Protein AF-A0A4S8MBG5-F1 (afdb_monomer_lite)

pLDDT: mean 78.53, std 9.53, range [48.97, 91.31]

Radius of gyration: 19.9 Å; chains: 1; bounding box: 60×11×48 Å

Organism: Dendrothele bispora (strain CBS 962.96) (NCBI:txid1314807)

Foldseek 3Di:
DPPCPVVVVVVVVLVVVLVPDDDCVSQPDPDACPVPVDGPVVVVVVVVVCPPPDDDD

Structure (mmCIF, N/CA/C/O backbone):
data_AF-A0A4S8MBG5-F1
#
_entry.id   AF-A0A4S8MBG5-F1
#
loop_
_atom_site.group_PDB
_atom_site.id
_atom_site.type_symbol
_atom_site.label_atom_id
_atom_site.label_alt_id
_atom_site.label_comp_id
_atom_site.label_asym_id
_atom_site.label_entity_id
_atom_site.label_seq_id
_atom_site.pdbx_PDB_ins_code
_atom_site.Cartn_x
_atom_site.Cartn_y
_atom_site.Cartn_z
_atom_site.occupancy
_atom_site.B_iso_or_equiv
_atom_site.auth_seq_id
_atom_site.auth_comp_id
_atom_site.auth_asym_id
_atom_site.auth_atom_id
_atom_site.pdbx_PDB_model_num
ATOM 1 N N . ARG A 1 1 ? 31.036 -1.475 -25.993 1.00 55.97 1 ARG A N 1
ATOM 2 C CA . ARG A 1 1 ? 30.996 -0.547 -24.833 1.00 55.97 1 ARG A CA 1
ATOM 3 C C . ARG A 1 1 ? 29.595 -0.597 -24.246 1.00 55.97 1 ARG A C 1
ATOM 5 O O . ARG A 1 1 ? 28.648 -0.319 -24.968 1.00 55.97 1 ARG A O 1
ATOM 12 N N . PHE A 1 2 ? 29.459 -1.029 -22.993 1.00 68.44 2 PHE A N 1
ATOM 13 C CA . PHE A 1 2 ? 28.165 -1.272 -22.349 1.00 68.44 2 PHE A CA 1
ATOM 14 C C . PHE A 1 2 ? 27.594 0.065 -21.870 1.00 68.44 2 PHE A C 1
ATOM 16 O O . PHE A 1 2 ? 27.706 0.456 -20.712 1.00 68.44 2 PHE A O 1
ATOM 23 N N . ILE A 1 3 ? 27.065 0.816 -22.833 1.00 77.25 3 ILE A N 1
ATOM 24 C CA . ILE A 1 3 ? 26.602 2.199 -22.674 1.00 77.25 3 ILE A CA 1
ATOM 25 C C . ILE A 1 3 ? 25.507 2.362 -21.604 1.00 77.25 3 ILE A C 1
ATOM 27 O O . ILE A 1 3 ? 25.274 3.482 -21.165 1.00 77.25 3 ILE A O 1
ATOM 31 N N . TYR A 1 4 ? 24.920 1.260 -21.114 1.00 80.56 4 TYR A N 1
ATOM 32 C CA . TYR A 1 4 ? 23.894 1.256 -20.064 1.00 80.56 4 TYR A CA 1
ATOM 33 C C . TYR A 1 4 ? 24.292 0.563 -18.759 1.00 80.56 4 TYR A C 1
ATOM 35 O O . TYR A 1 4 ? 23.458 0.383 -17.876 1.00 80.56 4 TYR A O 1
ATOM 43 N N . MET A 1 5 ? 25.556 0.172 -18.605 1.00 83.69 5 MET A N 1
ATOM 44 C CA . MET A 1 5 ? 25.996 -0.561 -17.412 1.00 83.69 5 MET A CA 1
ATOM 45 C C . MET A 1 5 ? 25.816 0.264 -16.142 1.00 83.69 5 MET A C 1
ATOM 47 O O . MET A 1 5 ? 25.407 -0.256 -15.107 1.00 83.69 5 MET A O 1
ATOM 51 N N . MET A 1 6 ? 26.043 1.571 -16.276 1.00 81.06 6 MET A N 1
ATOM 52 C CA . MET A 1 6 ? 25.758 2.536 -15.228 1.00 81.06 6 MET A CA 1
ATOM 53 C C . MET A 1 6 ? 24.279 2.464 -14.800 1.00 81.06 6 MET A C 1
ATOM 55 O O . MET A 1 6 ? 24.004 2.341 -13.615 1.00 81.06 6 MET A O 1
ATOM 59 N N . PHE A 1 7 ? 23.323 2.446 -15.738 1.00 85.62 7 PHE A N 1
ATOM 60 C CA . PHE A 1 7 ? 21.884 2.410 -15.430 1.00 85.6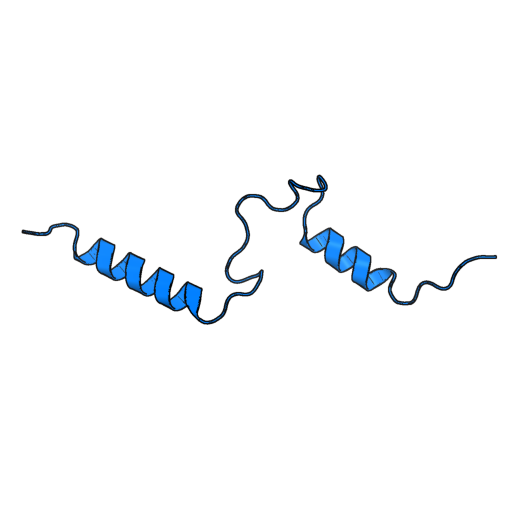2 7 PHE A CA 1
ATOM 61 C C . PHE A 1 7 ? 21.427 1.100 -14.776 1.00 85.62 7 PHE A C 1
ATOM 63 O O . PHE A 1 7 ? 20.599 1.116 -13.869 1.00 85.62 7 PHE A O 1
ATOM 70 N N . LEU A 1 8 ? 21.992 -0.031 -15.193 1.00 84.31 8 LEU A N 1
ATOM 71 C CA . LEU A 1 8 ? 21.650 -1.338 -14.628 1.00 84.31 8 LEU A CA 1
ATOM 72 C C . LEU A 1 8 ? 22.199 -1.526 -13.212 1.00 84.31 8 LEU A C 1
ATOM 74 O O . LEU A 1 8 ? 21.502 -2.058 -12.349 1.00 84.31 8 LEU A O 1
ATOM 78 N N . ALA A 1 9 ? 23.424 -1.062 -12.950 1.00 89.75 9 ALA A N 1
ATOM 79 C CA . ALA A 1 9 ? 23.995 -1.090 -11.605 1.00 89.75 9 ALA A CA 1
ATOM 80 C C . ALA A 1 9 ? 23.158 -0.243 -10.637 1.00 89.75 9 ALA A C 1
ATOM 82 O O . ALA A 1 9 ? 22.910 -0.635 -9.497 1.00 89.75 9 ALA A O 1
ATOM 83 N N . ILE A 1 10 ? 22.670 0.892 -11.131 1.00 85.94 10 ILE A N 1
ATOM 84 C CA . ILE A 1 10 ? 21.798 1.786 -10.379 1.00 85.94 10 ILE A CA 1
ATOM 85 C C . ILE A 1 10 ? 20.450 1.104 -10.047 1.00 85.94 10 ILE A C 1
ATOM 87 O O . ILE A 1 10 ? 20.082 1.066 -8.873 1.00 85.94 10 ILE A O 1
ATOM 91 N N . ASP A 1 11 ? 19.743 0.490 -11.007 1.00 89.31 11 ASP A N 1
ATOM 92 C CA . ASP A 1 11 ? 18.479 -0.248 -10.756 1.00 89.31 11 ASP A CA 1
ATOM 93 C C . ASP A 1 11 ? 18.663 -1.429 -9.779 1.00 89.31 11 ASP A C 1
ATOM 95 O O . ASP A 1 11 ? 17.851 -1.655 -8.876 1.00 89.31 11 ASP A O 1
ATOM 99 N N . ALA A 1 12 ? 19.783 -2.148 -9.888 1.00 87.12 12 ALA A N 1
ATOM 100 C CA . ALA A 1 12 ? 20.101 -3.268 -9.006 1.00 87.12 12 ALA A CA 1
ATOM 101 C C . ALA A 1 12 ? 20.280 -2.833 -7.541 1.00 87.12 12 ALA A C 1
ATOM 103 O O . ALA A 1 12 ? 19.727 -3.458 -6.629 1.00 87.12 12 ALA A O 1
ATOM 104 N N . CYS A 1 13 ? 20.995 -1.730 -7.307 1.00 87.81 13 CYS A N 1
ATOM 105 C CA . CYS A 1 13 ? 21.158 -1.153 -5.974 1.00 87.81 13 CYS A CA 1
ATOM 106 C C . CYS A 1 13 ? 19.808 -0.739 -5.360 1.00 87.81 13 CYS A C 1
ATOM 108 O O . CYS A 1 13 ? 19.561 -1.001 -4.178 1.00 87.81 13 CYS A O 1
ATOM 110 N N . PHE A 1 14 ? 18.895 -0.169 -6.155 1.00 79.69 14 PHE A N 1
ATOM 111 C CA . PHE A 1 14 ? 17.562 0.220 -5.684 1.00 79.69 14 PHE A CA 1
ATOM 112 C C . PHE A 1 14 ? 16.694 -0.971 -5.290 1.00 79.69 14 PHE A C 1
ATOM 114 O O . PHE A 1 14 ? 16.035 -0.938 -4.248 1.00 79.69 14 PHE A O 1
ATOM 121 N N . ARG A 1 15 ? 16.722 -2.048 -6.074 1.00 78.44 15 ARG A N 1
ATOM 122 C CA . ARG A 1 15 ? 15.981 -3.278 -5.768 1.00 78.44 15 ARG A CA 1
ATOM 123 C C . ARG A 1 15 ? 16.525 -3.979 -4.530 1.00 78.44 15 ARG A C 1
ATOM 125 O O . ARG A 1 15 ? 15.742 -4.438 -3.705 1.00 78.44 15 ARG A O 1
ATOM 132 N N . LEU A 1 16 ? 17.845 -4.000 -4.337 1.00 83.56 16 LEU A N 1
ATOM 133 C CA . LEU A 1 16 ? 18.467 -4.537 -3.122 1.00 83.56 16 LEU A CA 1
ATOM 134 C C . LEU A 1 16 ? 18.064 -3.739 -1.886 1.00 83.56 16 LEU A C 1
ATOM 136 O O . LEU A 1 16 ? 17.719 -4.315 -0.851 1.00 83.56 16 LEU A O 1
ATOM 140 N N . LYS A 1 17 ? 18.022 -2.411 -1.999 1.00 72.75 17 LYS A N 1
ATOM 141 C CA . LYS A 1 17 ? 17.607 -1.580 -0.876 1.00 72.75 17 LYS A CA 1
ATOM 142 C C . LYS A 1 17 ? 16.114 -1.699 -0.595 1.00 72.75 17 LYS A C 1
ATOM 144 O O . LYS A 1 17 ? 15.774 -1.902 0.566 1.00 72.75 17 LYS A O 1
ATOM 149 N N . ARG A 1 18 ? 15.248 -1.730 -1.619 1.00 73.44 18 ARG A N 1
ATOM 150 C CA . ARG A 1 18 ? 13.804 -2.046 -1.532 1.00 73.44 18 ARG A CA 1
ATOM 151 C C . ARG A 1 18 ? 13.515 -3.517 -1.225 1.00 73.44 18 ARG A C 1
ATOM 153 O O . ARG A 1 18 ? 12.368 -3.904 -1.100 1.00 73.44 18 ARG A O 1
ATOM 160 N N . LYS A 1 19 ? 14.530 -4.344 -0.984 1.00 68.00 19 LYS A N 1
ATOM 161 C CA . LYS A 1 19 ? 14.378 -5.710 -0.461 1.00 68.00 19 LYS A CA 1
ATOM 162 C C . LYS A 1 19 ? 14.540 -5.783 1.062 1.00 68.00 19 LYS A C 1
ATOM 164 O O . LYS A 1 19 ? 13.971 -6.658 1.689 1.00 68.00 19 LYS A O 1
ATOM 169 N N . GLN A 1 20 ? 15.233 -4.825 1.681 1.00 75.94 20 GLN A N 1
ATOM 170 C CA . GLN A 1 20 ? 15.704 -4.971 3.071 1.00 75.94 20 GLN A CA 1
ATOM 171 C C . GLN A 1 20 ? 14.771 -4.481 4.219 1.00 75.94 20 GLN A C 1
ATOM 173 O O . GLN A 1 20 ? 15.140 -4.579 5.377 1.00 75.94 20 GLN A O 1
ATOM 178 N N . ILE A 1 21 ? 13.618 -3.875 3.945 1.00 66.38 21 ILE A N 1
ATOM 179 C CA . ILE A 1 21 ? 12.864 -2.964 4.852 1.00 66.38 21 ILE A CA 1
ATOM 180 C C . ILE A 1 21 ? 11.327 -3.008 4.543 1.00 66.38 21 ILE A C 1
ATOM 182 O O . ILE A 1 21 ? 10.634 -2.052 4.845 1.00 66.38 21 ILE A O 1
ATOM 186 N N . SER A 1 22 ? 10.741 -3.990 3.826 1.00 73.00 22 SER A N 1
ATOM 187 C CA . SER A 1 22 ? 9.475 -3.692 3.090 1.00 73.00 22 SER A CA 1
ATOM 188 C C . SER A 1 22 ? 8.289 -3.561 4.001 1.00 73.00 22 SER A C 1
ATOM 190 O O . SER A 1 22 ? 7.840 -4.534 4.584 1.00 73.00 22 SER A O 1
ATOM 192 N N . SER A 1 23 ? 7.797 -2.335 4.062 1.00 77.44 23 SER A N 1
ATOM 193 C CA . SER A 1 23 ? 6.574 -1.906 4.697 1.00 77.44 23 SER A CA 1
ATOM 194 C C . SER A 1 23 ? 5.690 -1.263 3.639 1.00 77.44 23 SER A C 1
ATOM 196 O O . SER A 1 23 ? 6.135 -0.989 2.522 1.00 77.44 23 SER A O 1
ATOM 198 N N . TRP A 1 24 ? 4.448 -0.972 4.004 1.00 73.19 24 TRP A N 1
ATOM 199 C CA . TRP A 1 24 ? 3.479 -0.427 3.064 1.00 73.19 24 TRP A CA 1
ATOM 200 C C . TRP A 1 24 ? 3.905 0.936 2.487 1.00 73.19 24 TRP A C 1
ATOM 202 O O . TRP A 1 24 ? 3.809 1.190 1.292 1.00 73.19 24 TRP A O 1
ATOM 212 N N . ASN A 1 25 ? 4.526 1.761 3.336 1.00 66.44 25 ASN A N 1
ATOM 213 C CA . ASN A 1 25 ? 5.185 3.003 2.928 1.00 66.44 25 ASN A CA 1
ATOM 214 C C . ASN A 1 25 ? 6.367 2.784 1.971 1.00 66.44 25 ASN A C 1
ATOM 216 O O . ASN A 1 25 ? 6.753 3.704 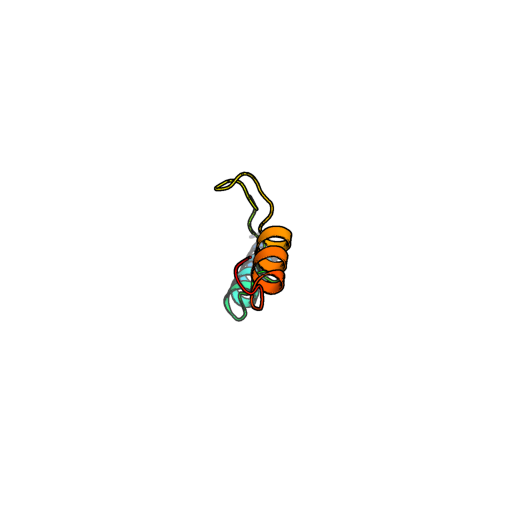1.256 1.00 66.44 25 ASN A O 1
ATOM 220 N N . ARG A 1 26 ? 7.008 1.613 2.009 1.00 70.94 26 ARG A N 1
ATOM 221 C CA . ARG A 1 26 ? 8.255 1.354 1.287 1.00 70.94 26 ARG A CA 1
ATOM 222 C C . ARG A 1 26 ? 8.063 0.645 -0.046 1.00 70.94 26 ARG A C 1
ATOM 224 O O . ARG A 1 26 ? 8.916 0.775 -0.923 1.00 70.94 26 ARG A O 1
ATOM 231 N N . ASP A 1 27 ? 6.988 -0.114 -0.184 1.00 71.75 27 ASP A N 1
ATOM 232 C CA . ASP A 1 27 ? 6.585 -0.665 -1.473 1.00 71.75 27 ASP A CA 1
ATOM 233 C C . ASP A 1 27 ? 5.058 -0.576 -1.612 1.00 71.75 27 ASP A C 1
ATOM 235 O O . ASP A 1 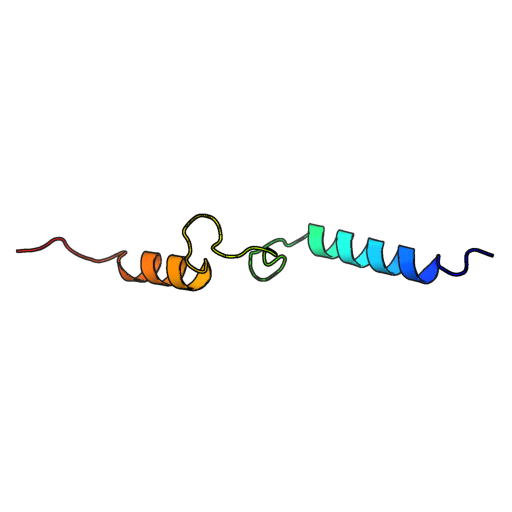27 ? 4.359 -1.571 -1.400 1.00 71.75 27 ASP A O 1
ATOM 239 N N . PRO A 1 28 ? 4.532 0.637 -1.885 1.00 73.38 28 PRO A N 1
ATOM 240 C CA . PRO A 1 28 ? 3.113 0.850 -2.130 1.00 73.38 28 PRO A CA 1
ATOM 241 C C . PRO A 1 28 ? 2.687 0.112 -3.398 1.00 73.38 28 PRO A C 1
ATOM 243 O O . PRO A 1 28 ? 3.412 0.079 -4.395 1.00 73.38 28 PRO A O 1
ATOM 246 N N . SER A 1 29 ? 1.516 -0.514 -3.364 1.00 72.31 29 SER A N 1
ATOM 247 C CA . SER A 1 29 ? 1.108 -1.409 -4.432 1.00 72.31 29 SER A CA 1
ATOM 248 C C . SER A 1 29 ? 0.592 -0.546 -5.545 1.00 72.31 29 SER A C 1
ATOM 250 O O . SER A 1 29 ? -0.071 0.468 -5.328 1.00 72.31 29 SER A O 1
ATOM 252 N N . LEU A 1 30 ? 0.864 -1.013 -6.750 1.00 78.94 30 LEU A N 1
ATOM 253 C CA . LEU A 1 30 ? 0.395 -0.366 -7.954 1.00 78.94 30 LEU A CA 1
ATOM 254 C C . LEU A 1 30 ? -1.142 -0.345 -8.049 1.00 78.94 30 LEU A C 1
ATOM 256 O O . LEU A 1 30 ? -1.691 0.464 -8.786 1.00 78.94 30 LEU A O 1
ATOM 260 N N . GLN A 1 31 ? -1.829 -1.233 -7.327 1.00 78.00 31 GLN A N 1
ATOM 261 C CA . GLN A 1 31 ? -3.280 -1.399 -7.371 1.00 78.00 31 GLN A CA 1
ATOM 262 C C . GLN A 1 31 ? -3.840 -1.422 -5.953 1.00 78.00 31 GLN A C 1
ATOM 264 O O . GLN A 1 31 ? -4.325 -2.446 -5.468 1.00 78.00 31 GLN A O 1
ATOM 269 N N . ASP A 1 32 ? -3.732 -0.283 -5.272 1.00 76.50 32 ASP A N 1
ATOM 270 C CA . ASP A 1 32 ? -4.335 -0.152 -3.957 1.00 76.50 32 ASP A CA 1
ATOM 271 C C . ASP A 1 32 ? -5.869 -0.225 -4.056 1.00 76.50 32 ASP A C 1
ATOM 273 O O . ASP A 1 32 ? -6.488 0.413 -4.906 1.00 76.50 32 ASP A O 1
ATOM 277 N N . GLY A 1 33 ? -6.483 -1.053 -3.215 1.00 72.44 33 GLY A N 1
ATOM 278 C CA . GLY A 1 33 ? -7.937 -1.131 -3.088 1.00 72.44 33 GLY A CA 1
ATOM 279 C C . GLY A 1 33 ? -8.719 -1.830 -4.202 1.00 72.44 33 GLY A C 1
ATOM 280 O O . GLY A 1 33 ? -9.940 -1.901 -4.111 1.00 72.44 33 GLY A O 1
ATOM 281 N N . TRP A 1 34 ? -8.080 -2.420 -5.216 1.00 76.44 34 TRP A N 1
ATOM 282 C CA . TRP A 1 34 ? -8.799 -3.100 -6.311 1.00 76.44 34 TRP A CA 1
ATOM 283 C C . TRP A 1 34 ? -9.623 -4.324 -5.875 1.00 76.44 34 TRP A C 1
ATOM 285 O O . TRP A 1 34 ? -10.606 -4.657 -6.527 1.00 76.44 34 TRP A O 1
ATOM 295 N N . ALA A 1 35 ? -9.252 -4.990 -4.778 1.00 72.56 35 ALA A N 1
ATOM 296 C CA . ALA A 1 35 ? -9.946 -6.193 -4.308 1.00 72.56 35 ALA A CA 1
ATOM 297 C C . ALA A 1 35 ? -11.287 -5.898 -3.611 1.00 72.56 35 ALA A C 1
ATOM 299 O O . ALA A 1 35 ? -12.228 -6.677 -3.732 1.00 72.56 35 ALA A O 1
ATOM 300 N N . TYR A 1 36 ? -11.365 -4.781 -2.8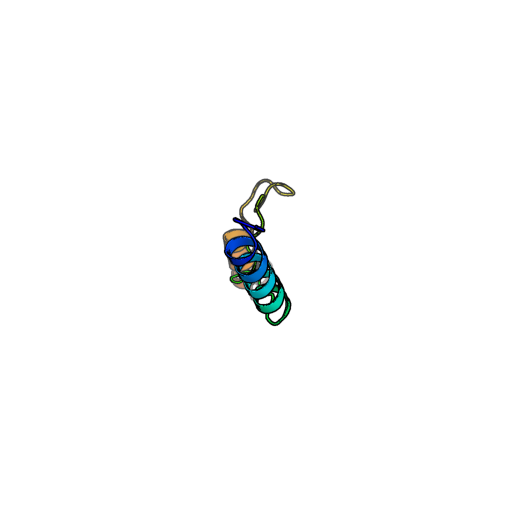85 1.00 72.94 36 TYR A N 1
ATOM 301 C CA . TYR A 1 36 ? -12.534 -4.399 -2.081 1.00 72.94 36 TYR A CA 1
ATOM 302 C C . TYR A 1 36 ? -13.148 -3.071 -2.532 1.00 72.94 36 TYR A C 1
ATOM 304 O O . TYR A 1 36 ? -14.045 -2.551 -1.878 1.00 72.94 36 TYR A O 1
ATOM 312 N N . PHE A 1 37 ? -12.662 -2.530 -3.653 1.00 79.75 37 PHE A N 1
ATOM 313 C CA . PHE A 1 37 ? -13.023 -1.226 -4.212 1.00 79.75 37 PHE A CA 1
ATOM 314 C C . PHE A 1 37 ? -12.842 -0.048 -3.239 1.00 79.75 37 PHE A C 1
ATOM 316 O O . PHE A 1 37 ? -13.475 0.992 -3.400 1.00 79.75 37 PHE A O 1
ATOM 323 N N . VAL A 1 38 ? -11.967 -0.197 -2.240 1.00 82.69 38 VAL A N 1
ATOM 324 C CA . VAL A 1 38 ? -11.663 0.824 -1.229 1.00 82.69 38 VAL A CA 1
ATOM 325 C C . VAL A 1 38 ? -10.161 0.841 -0.970 1.00 82.69 38 VAL A C 1
ATOM 327 O O . VAL A 1 38 ? -9.549 -0.216 -0.827 1.00 82.69 38 VAL A O 1
ATOM 330 N N . GLU A 1 39 ? -9.573 2.037 -0.906 1.00 86.12 39 GLU A N 1
ATOM 331 C CA . GLU A 1 39 ? -8.150 2.252 -0.616 1.00 86.12 39 GLU A CA 1
ATOM 332 C C . GLU A 1 39 ? -7.740 1.617 0.726 1.00 86.12 39 GLU A C 1
ATOM 334 O O . GLU A 1 39 ? -8.487 1.647 1.709 1.00 86.12 39 GLU A O 1
ATOM 339 N N . ASN A 1 40 ? -6.536 1.045 0.794 1.00 85.12 40 ASN A N 1
ATOM 340 C CA . ASN A 1 40 ? -6.124 0.236 1.941 1.00 85.12 40 ASN A CA 1
ATOM 341 C C . ASN A 1 40 ? -5.938 1.064 3.215 1.00 85.12 40 ASN A C 1
ATOM 343 O O . ASN A 1 40 ? -6.300 0.615 4.299 1.00 85.12 40 ASN A O 1
ATOM 347 N N . LYS A 1 41 ? -5.415 2.286 3.098 1.00 85.56 41 LYS A N 1
ATOM 348 C CA . LYS A 1 41 ? -5.133 3.133 4.260 1.00 85.56 41 LYS A CA 1
ATOM 349 C C . LYS A 1 41 ? -6.407 3.583 5.002 1.00 85.56 41 LYS A C 1
ATOM 351 O O . LYS A 1 41 ? -6.494 3.300 6.193 1.00 85.56 41 LYS A O 1
ATOM 356 N N . PRO A 1 42 ? -7.437 4.133 4.329 1.00 87.88 42 PRO A N 1
ATOM 357 C CA . PRO A 1 42 ? -8.729 4.411 4.961 1.00 87.88 42 PRO A CA 1
ATOM 358 C C . PRO A 1 42 ? -9.396 3.172 5.566 1.00 87.88 42 PRO A C 1
ATOM 360 O O . PRO A 1 42 ? -10.032 3.262 6.610 1.00 87.88 42 PRO A O 1
ATOM 363 N N . PHE A 1 43 ? -9.246 2.008 4.928 1.0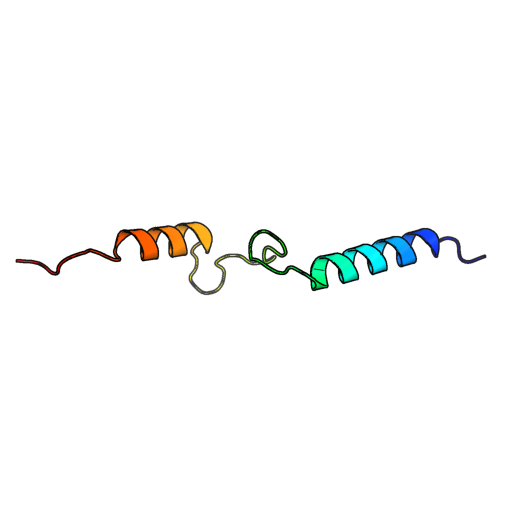0 85.38 43 PHE A N 1
ATOM 364 C CA . PHE A 1 43 ? -9.790 0.750 5.433 1.00 85.38 43 PHE A CA 1
ATOM 365 C C . PHE A 1 43 ? -9.114 0.304 6.740 1.00 85.38 43 PHE A C 1
ATOM 367 O O . PHE A 1 43 ? -9.798 -0.118 7.670 1.00 85.38 43 PHE A O 1
ATOM 374 N N . LEU A 1 44 ? -7.788 0.442 6.845 1.00 87.75 44 LEU A N 1
ATOM 375 C CA . LEU A 1 44 ? -7.050 0.153 8.079 1.00 87.75 44 LEU A CA 1
ATOM 376 C C . LEU A 1 44 ? -7.360 1.158 9.194 1.00 87.75 44 LEU A C 1
ATOM 378 O O . LEU A 1 44 ? -7.535 0.750 10.340 1.00 87.75 44 LEU A O 1
ATOM 382 N N . ASP A 1 45 ? -7.473 2.443 8.861 1.00 91.19 45 ASP A N 1
ATOM 383 C CA . ASP A 1 45 ? -7.840 3.487 9.824 1.00 91.19 45 ASP A CA 1
ATOM 384 C C . ASP A 1 45 ? -9.267 3.270 10.355 1.00 91.19 45 ASP A C 1
ATOM 386 O O . ASP A 1 45 ? -9.526 3.416 11.551 1.00 91.19 45 ASP A O 1
ATOM 390 N N . TRP A 1 46 ? -10.184 2.844 9.479 1.00 90.00 46 TRP A N 1
ATOM 391 C CA . TRP A 1 46 ? -11.527 2.423 9.864 1.00 90.00 46 TRP A CA 1
ATOM 392 C C . TRP A 1 46 ? -11.447 1.253 10.850 1.00 90.00 46 TRP A C 1
ATOM 394 O O . TRP A 1 46 ? -11.931 1.381 11.970 1.00 90.00 46 TRP A O 1
ATOM 404 N N . ILE A 1 47 ? -10.747 0.165 10.509 1.00 89.06 47 ILE A N 1
ATOM 405 C CA . ILE A 1 47 ? -10.555 -0.999 11.396 1.00 89.06 47 ILE A CA 1
ATOM 406 C C . ILE A 1 47 ? -10.022 -0.598 12.781 1.00 89.06 47 ILE A C 1
ATOM 408 O O . ILE A 1 47 ? -10.511 -1.107 13.788 1.00 89.06 47 ILE A O 1
ATOM 412 N N . GLU A 1 48 ? -9.044 0.309 12.843 1.00 91.31 48 GLU A N 1
ATOM 413 C CA . GLU A 1 48 ? -8.497 0.825 14.103 1.00 91.31 48 GLU A CA 1
ATOM 414 C C . GLU A 1 48 ? -9.564 1.560 14.928 1.00 91.31 48 GLU A C 1
ATOM 416 O O . GLU A 1 48 ? -9.629 1.398 16.144 1.00 91.31 48 GLU A O 1
ATOM 421 N N . SER A 1 49 ? -10.435 2.328 14.270 1.00 91.19 49 SER A N 1
ATOM 422 C CA . SER A 1 49 ? -11.445 3.156 14.932 1.00 91.19 49 SER A CA 1
ATOM 423 C C . SER A 1 49 ? -12.607 2.379 15.567 1.00 91.19 49 SER A C 1
ATOM 425 O O . SER A 1 49 ? -13.160 2.854 16.558 1.00 91.19 49 SER A O 1
ATOM 427 N N . MET A 1 50 ? -12.966 1.182 15.076 1.00 89.44 50 MET A N 1
ATOM 428 C CA . MET A 1 50 ? -14.000 0.350 15.728 1.00 89.44 50 MET A CA 1
ATOM 429 C C . MET A 1 50 ? -13.441 -0.646 16.742 1.00 89.44 50 MET A C 1
ATOM 431 O O . MET A 1 50 ? -14.202 -1.466 17.256 1.00 89.44 50 MET A O 1
ATOM 435 N N . LYS A 1 51 ? -12.143 -0.594 17.064 1.00 84.94 51 LYS A N 1
ATOM 436 C CA . LYS A 1 51 ? -11.539 -1.546 18.010 1.00 84.94 51 LYS A CA 1
ATOM 437 C C . LYS A 1 51 ? -12.258 -1.612 19.355 1.00 84.94 51 LYS A C 1
ATOM 439 O O . LYS A 1 51 ? -12.383 -2.697 19.913 1.00 84.94 51 LYS A O 1
ATOM 444 N N . ASP A 1 52 ? -12.755 -0.472 19.831 1.00 85.12 52 ASP A N 1
ATOM 445 C CA . ASP A 1 52 ? -13.396 -0.341 21.142 1.00 85.12 52 ASP A CA 1
ATOM 446 C C . ASP A 1 52 ? -14.928 -0.220 21.057 1.00 85.12 52 ASP A C 1
ATOM 448 O O . ASP A 1 52 ? -15.593 0.070 22.056 1.00 85.12 52 ASP A O 1
ATOM 452 N N . GLN A 1 53 ? -15.513 -0.412 19.869 1.00 84.75 53 GLN A N 1
ATOM 453 C CA . GLN A 1 53 ? -16.951 -0.268 19.669 1.00 84.75 53 GLN A CA 1
ATOM 454 C C . GLN A 1 53 ? -17.702 -1.338 20.475 1.00 84.75 53 GLN A C 1
ATOM 456 O O . GLN A 1 53 ? -17.684 -2.523 20.149 1.00 84.75 53 GLN A O 1
ATOM 461 N N . LYS A 1 54 ? -18.383 -0.916 21.546 1.00 73.62 54 LYS A N 1
ATOM 462 C CA . LYS A 1 54 ? -19.263 -1.789 22.325 1.00 73.62 54 LYS A CA 1
ATOM 463 C C . LYS A 1 54 ? -20.571 -1.982 21.561 1.00 73.62 54 LYS A C 1
ATOM 465 O O . LYS A 1 54 ? -21.185 -1.004 21.135 1.00 73.62 54 LYS A O 1
ATOM 470 N N . GLU A 1 55 ? -20.995 -3.229 21.387 1.00 58.88 55 GLU A N 1
ATOM 471 C CA . GLU A 1 55 ? -22.286 -3.522 20.762 1.00 58.88 55 GLU A CA 1
ATOM 472 C C . GLU A 1 55 ? -23.450 -2.917 21.584 1.00 58.88 55 GLU A C 1
ATOM 474 O O . GLU A 1 55 ? -23.569 -3.173 22.779 1.00 58.88 55 GLU A O 1
ATOM 479 N N . VAL A 1 56 ? -24.230 -2.051 20.921 1.00 56.12 56 VAL A N 1
ATOM 480 C CA . VAL A 1 56 ? -25.692 -1.782 20.975 1.00 56.12 56 VAL A CA 1
ATOM 481 C C . VAL A 1 56 ? -26.493 -2.093 22.264 1.00 56.12 56 VAL A C 1
ATOM 483 O O . VAL A 1 56 ? -26.466 -3.218 22.753 1.00 56.12 56 VAL A O 1
ATOM 486 N N . SER A 1 57 ? -27.353 -1.149 22.701 1.00 48.97 57 SER A N 1
ATOM 487 C CA . SER A 1 57 ? -28.814 -1.334 22.916 1.00 48.97 57 SER A CA 1
ATOM 488 C C . SER A 1 57 ? -29.547 -0.016 23.163 1.00 48.97 57 SER A C 1
ATOM 490 O O . SER A 1 57 ? -28.905 0.944 23.641 1.00 48.97 57 SER A O 1
#

Secondary structure (DSSP, 8-state):
--TTHHHHHHHHHHHHHTTSS--TTTS--TTTTTTTTS-HHHHHHHHHHTTT-----

Sequence (57 aa):
RFIYMMFLAIDACFRLKRKQISSWNRDPSL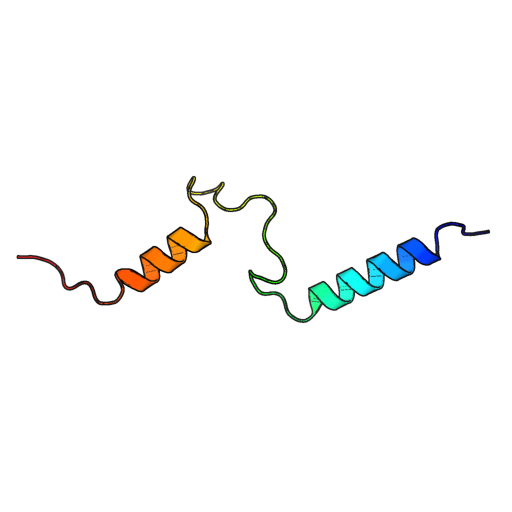QDGWAYFVENKPFLDWIESMKDQKEVS

InterPro domains:
  IPR040521 Kyakuja-Dileera-Zisupton transposase [PF18758] (4-54)